Protein AF-A0A846D5P6-F1 (afdb_monomer_lite)

Secondary structure (DSSP, 8-state):
--HHHHHHSPPPPP-S---HHHHHHHHHHHHHHHHHHHHHHHHHTTSS-HHHHHHHHHHHHHHHHHT-

Foldseek 3Di:
DDPVCCVQQPQDDDPDDDDPLVRQLSRLVSVLVSVLVVLVVCCVVVVDPPVVSVVVNVVSVVVSVVSD

Radius of gyration: 13.54 Å; chains: 1; bounding box: 30×20×32 Å

Structure (mmCIF, N/CA/C/O backbone):
data_AF-A0A846D5P6-F1
#
_entry.id   AF-A0A846D5P6-F1
#
loop_
_atom_site.group_PDB
_atom_site.id
_atom_site.type_symbol
_atom_site.label_atom_id
_atom_site.label_alt_id
_atom_site.label_comp_id
_atom_site.label_asym_id
_atom_site.label_entity_id
_atom_site.label_seq_id
_atom_site.pdbx_PDB_ins_code
_atom_site.Cartn_x
_atom_site.Cartn_y
_atom_site.Cartn_z
_atom_site.occupancy
_atom_site.B_iso_or_equiv
_atom_site.auth_seq_id
_atom_site.auth_comp_id
_atom_site.auth_asym_id
_atom_site.auth_atom_id
_atom_site.pdbx_PDB_model_num
ATOM 1 N N . MET A 1 1 ? 15.177 10.000 3.033 1.00 51.22 1 MET A N 1
ATOM 2 C CA . MET A 1 1 ? 14.363 9.061 3.837 1.00 51.22 1 MET A CA 1
ATOM 3 C C . MET A 1 1 ? 15.015 8.899 5.202 1.00 51.22 1 MET A C 1
ATOM 5 O O . MET A 1 1 ? 16.235 8.798 5.254 1.00 51.22 1 MET A O 1
ATOM 9 N N . SER A 1 2 ? 14.248 8.967 6.293 1.00 61.12 2 SER A N 1
ATOM 10 C CA . SER A 1 2 ? 14.779 8.797 7.655 1.00 61.12 2 SER A CA 1
ATOM 11 C C . SER A 1 2 ? 15.115 7.325 7.925 1.00 61.12 2 SER A C 1
ATOM 13 O O . SER A 1 2 ? 14.464 6.436 7.378 1.00 61.12 2 SER A O 1
ATOM 15 N N . GLN A 1 3 ? 16.099 7.048 8.788 1.00 61.94 3 GLN A N 1
ATOM 16 C CA . GLN A 1 3 ? 16.490 5.668 9.123 1.00 61.94 3 GLN A CA 1
ATOM 17 C C . GLN A 1 3 ? 15.340 4.832 9.707 1.00 61.94 3 GLN A C 1
ATOM 19 O O . GLN A 1 3 ? 15.276 3.627 9.480 1.00 61.94 3 GLN A O 1
ATOM 24 N N . ILE A 1 4 ? 14.405 5.479 10.407 1.00 67.06 4 ILE A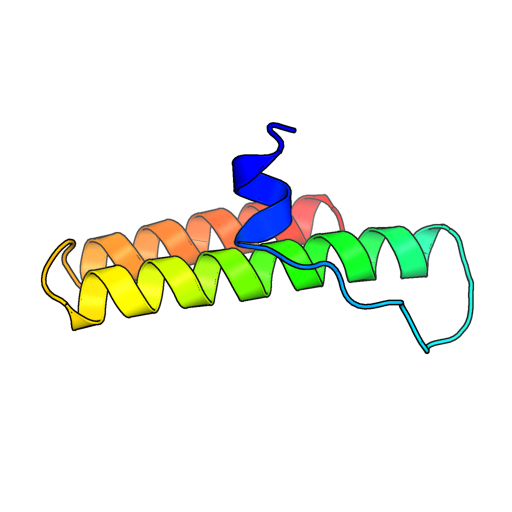 N 1
ATOM 25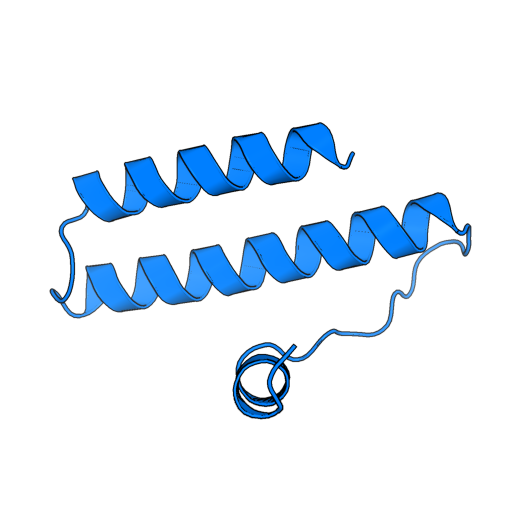 C CA . ILE A 1 4 ? 13.217 4.831 10.974 1.00 67.06 4 ILE A CA 1
ATOM 26 C C . ILE A 1 4 ? 12.328 4.274 9.862 1.00 67.06 4 ILE A C 1
ATOM 28 O O . ILE A 1 4 ? 11.893 3.132 9.962 1.00 67.06 4 ILE A O 1
ATOM 32 N N . SER A 1 5 ? 12.113 5.044 8.787 1.00 64.44 5 SER A N 1
ATOM 33 C CA . SER A 1 5 ? 11.316 4.602 7.638 1.00 64.44 5 SER A CA 1
ATOM 34 C C . SER A 1 5 ? 11.910 3.344 7.012 1.00 64.44 5 SER A C 1
ATOM 36 O O . SER A 1 5 ? 11.181 2.403 6.739 1.00 64.44 5 SER A O 1
ATOM 38 N N . SER A 1 6 ? 13.231 3.292 6.832 1.00 64.94 6 SER A N 1
ATOM 39 C CA . SER A 1 6 ? 13.910 2.131 6.245 1.00 64.94 6 SER A CA 1
ATOM 40 C C . SER A 1 6 ? 13.845 0.882 7.131 1.00 64.94 6 SER A C 1
ATOM 42 O O . SER A 1 6 ? 13.858 -0.233 6.618 1.00 64.94 6 SER A O 1
ATOM 44 N N . PHE A 1 7 ? 13.780 1.056 8.455 1.00 71.94 7 PHE A N 1
ATOM 45 C CA . PHE A 1 7 ? 13.686 -0.044 9.416 1.00 71.94 7 PHE A CA 1
ATOM 46 C C . PHE A 1 7 ? 12.302 -0.706 9.414 1.00 71.94 7 PHE A C 1
ATOM 48 O O . PHE A 1 7 ? 12.201 -1.929 9.408 1.00 71.94 7 PHE A O 1
ATOM 55 N N . ILE A 1 8 ? 11.233 0.094 9.386 1.00 71.75 8 ILE A N 1
ATOM 56 C CA . ILE A 1 8 ? 9.849 -0.413 9.389 1.00 71.75 8 ILE A CA 1
ATOM 57 C C . ILE A 1 8 ? 9.374 -0.879 8.002 1.00 71.75 8 ILE A C 1
ATOM 59 O O . ILE A 1 8 ? 8.371 -1.586 7.897 1.00 71.75 8 ILE A O 1
ATOM 63 N N . HIS A 1 9 ? 10.097 -0.511 6.942 1.00 73.38 9 HIS A N 1
ATOM 64 C CA . HIS A 1 9 ? 9.754 -0.786 5.546 1.00 73.38 9 HIS A CA 1
ATOM 65 C C . HIS A 1 9 ? 10.942 -1.409 4.789 1.00 73.38 9 HIS A C 1
ATOM 67 O O . HIS A 1 9 ? 11.551 -0.766 3.929 1.00 73.38 9 HIS A O 1
ATOM 73 N N . PRO A 1 10 ? 11.318 -2.665 5.102 1.00 78.88 10 PRO A N 1
ATOM 74 C CA . PRO A 1 10 ? 12.461 -3.309 4.466 1.00 78.88 10 PRO A CA 1
ATOM 75 C C . PRO A 1 10 ? 12.188 -3.580 2.982 1.00 78.88 10 PRO A C 1
ATOM 77 O O . PRO A 1 10 ? 11.289 -4.346 2.631 1.00 78.88 10 PRO A O 1
ATOM 80 N N . ILE A 1 11 ? 12.990 -2.985 2.098 1.00 80.31 11 ILE A N 1
ATOM 81 C CA . ILE A 1 11 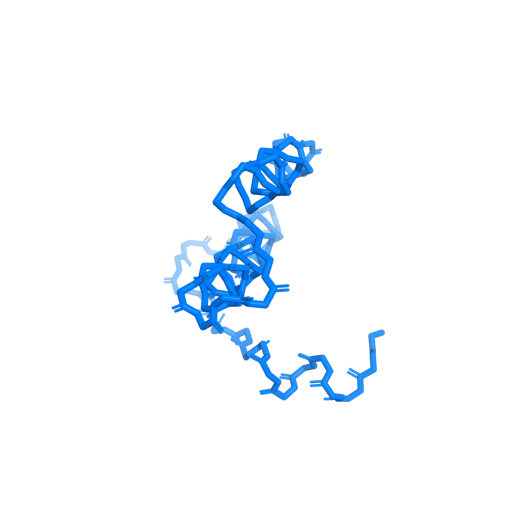? 12.926 -3.252 0.657 1.00 80.31 11 ILE A CA 1
ATOM 82 C C . ILE A 1 11 ? 13.625 -4.584 0.370 1.00 80.31 11 ILE A C 1
ATOM 84 O O . ILE A 1 11 ? 14.832 -4.749 0.557 1.00 80.31 11 ILE A O 1
ATOM 88 N N . SER A 1 12 ? 12.853 -5.544 -0.119 1.00 85.94 12 SER A N 1
ATOM 89 C CA . SER A 1 12 ? 13.350 -6.810 -0.637 1.00 85.94 12 SER A CA 1
ATOM 90 C C . SER A 1 12 ? 14.030 -6.615 -1.990 1.00 85.94 12 SER A C 1
ATOM 92 O O . SER A 1 12 ? 13.632 -5.792 -2.818 1.00 85.94 12 SER A O 1
ATOM 94 N N . HIS A 1 13 ? 15.065 -7.415 -2.236 1.00 88.31 13 HIS A N 1
ATOM 95 C CA . HIS A 1 13 ? 15.770 -7.387 -3.513 1.00 88.31 13 HIS A CA 1
ATOM 96 C C . HIS A 1 13 ? 14.851 -7.859 -4.640 1.00 88.31 13 HIS A C 1
ATOM 98 O O . HIS A 1 13 ? 14.171 -8.880 -4.514 1.00 88.31 13 HIS A O 1
ATOM 104 N N . TYR A 1 14 ? 14.870 -7.141 -5.762 1.00 93.88 14 TYR A N 1
ATOM 105 C CA . TYR A 1 14 ? 14.150 -7.559 -6.956 1.00 93.88 14 TYR A CA 1
ATOM 106 C C . TYR A 1 14 ? 14.809 -8.804 -7.559 1.00 93.88 14 TYR A C 1
ATOM 108 O O . TYR A 1 14 ? 15.994 -8.785 -7.885 1.00 93.88 14 TYR A O 1
ATOM 116 N N . ARG A 1 15 ? 14.041 -9.887 -7.710 1.00 93.25 15 ARG A N 1
ATOM 117 C CA . ARG A 1 15 ? 14.520 -11.170 -8.262 1.00 93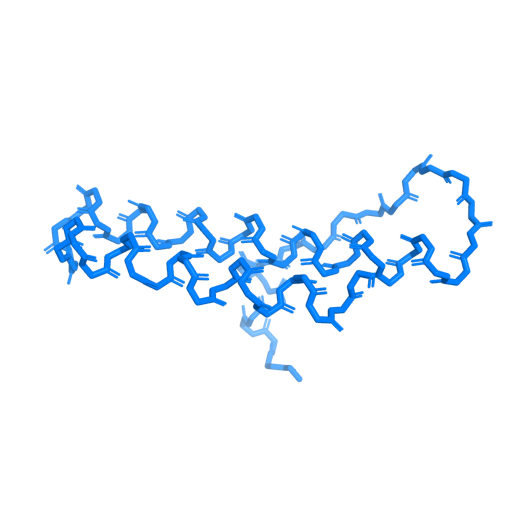.25 15 ARG A CA 1
ATOM 118 C C . ARG A 1 15 ? 14.071 -11.428 -9.705 1.00 93.25 15 ARG A C 1
ATOM 120 O O . ARG A 1 15 ? 14.322 -12.505 -10.233 1.00 93.25 15 ARG A O 1
ATOM 127 N N . GLY A 1 16 ? 13.378 -10.474 -10.329 1.00 93.25 16 GLY A N 1
ATOM 128 C CA . GLY A 1 16 ? 12.930 -10.582 -11.718 1.00 93.25 16 GLY A CA 1
ATOM 129 C C . GLY A 1 16 ? 13.990 -10.136 -12.729 1.00 93.25 16 GLY A C 1
ATOM 130 O O . GLY A 1 16 ? 15.130 -9.828 -12.381 1.00 93.25 16 GLY A O 1
ATOM 131 N N . LYS A 1 17 ? 13.606 -10.071 -14.010 1.00 95.56 17 LYS A N 1
ATOM 132 C CA . LYS A 1 17 ? 14.500 -9.613 -15.086 1.00 95.56 17 LYS A CA 1
ATOM 133 C C . LYS A 1 17 ? 14.963 -8.183 -14.818 1.00 95.56 17 LYS A C 1
ATOM 135 O O . LYS A 1 17 ? 14.135 -7.268 -14.806 1.00 95.56 17 LYS A O 1
ATOM 140 N N . PHE A 1 18 ? 16.272 -7.989 -14.675 1.00 94.94 18 PHE A N 1
ATOM 141 C CA . PHE A 1 18 ? 16.844 -6.670 -14.439 1.00 94.94 18 PHE A CA 1
ATOM 142 C C . PHE A 1 18 ? 16.641 -5.746 -15.645 1.00 94.94 18 PHE A C 1
ATOM 144 O O . PHE A 1 18 ? 17.149 -5.991 -16.739 1.00 94.94 18 PHE A O 1
ATOM 151 N N . THR A 1 19 ? 15.908 -4.663 -15.406 1.00 95.94 19 THR A N 1
ATOM 152 C CA . THR A 1 19 ? 15.920 -3.425 -16.186 1.00 95.94 19 THR A CA 1
ATOM 153 C C . THR A 1 19 ? 15.771 -2.272 -15.185 1.00 95.94 19 THR A C 1
ATOM 155 O O . THR A 1 19 ? 15.144 -2.477 -14.139 1.00 95.94 19 THR A O 1
ATOM 158 N N . PRO A 1 20 ? 16.299 -1.065 -15.464 1.00 93.75 20 PRO A N 1
ATOM 159 C CA . PRO A 1 20 ? 16.084 0.090 -14.590 1.00 93.75 20 PRO A CA 1
ATOM 160 C C . PRO A 1 20 ? 14.596 0.338 -14.308 1.00 93.75 20 PRO A C 1
ATOM 162 O O . PRO A 1 20 ? 14.215 0.537 -13.160 1.00 93.75 20 PRO A O 1
ATOM 165 N N . ASN A 1 21 ? 13.751 0.210 -15.338 1.00 93.50 21 ASN A N 1
ATOM 166 C CA . ASN A 1 21 ? 12.301 0.341 -15.210 1.00 93.50 21 ASN A CA 1
ATOM 167 C C . ASN A 1 21 ? 11.707 -0.686 -14.237 1.00 93.50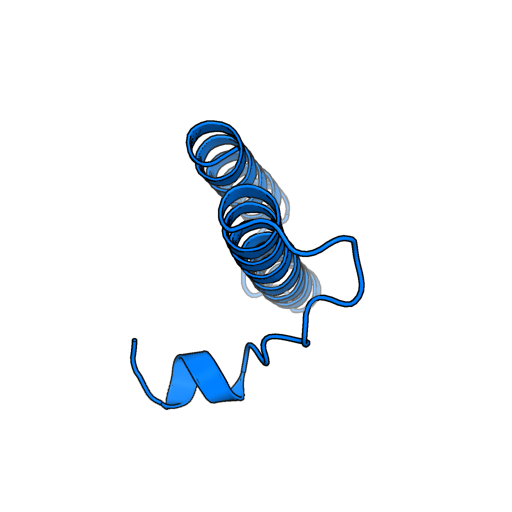 21 ASN A C 1
ATOM 169 O O . ASN A 1 21 ? 10.990 -0.324 -13.313 1.00 93.50 21 ASN A O 1
ATOM 173 N N . ASN A 1 22 ? 12.050 -1.967 -14.395 1.00 94.19 22 ASN A N 1
ATOM 174 C CA . ASN A 1 22 ? 11.532 -3.022 -13.527 1.00 94.19 22 ASN A CA 1
ATOM 175 C C . ASN A 1 22 ? 11.977 -2.836 -12.074 1.00 94.19 22 ASN A C 1
ATOM 177 O O . ASN A 1 22 ? 11.209 -3.124 -11.163 1.00 94.19 22 ASN A O 1
ATOM 181 N N . LEU A 1 23 ? 13.208 -2.364 -11.856 1.00 92.94 23 LEU A N 1
ATOM 182 C CA . LEU A 1 23 ? 13.721 -2.098 -10.516 1.00 92.94 23 LEU A CA 1
ATOM 183 C C . LEU A 1 23 ? 12.931 -0.973 -9.832 1.00 92.94 23 LEU A C 1
ATOM 185 O O . LEU A 1 23 ? 12.531 -1.135 -8.681 1.00 92.94 23 LEU A O 1
ATOM 189 N N . VAL A 1 24 ? 12.678 0.128 -10.549 1.00 92.31 24 VAL A N 1
ATOM 190 C CA . VAL A 1 24 ? 11.903 1.275 -10.048 1.00 92.31 24 VAL A CA 1
ATOM 191 C C . VAL A 1 24 ? 10.457 0.875 -9.762 1.00 92.31 24 VAL A C 1
ATOM 193 O O . VAL A 1 24 ? 9.990 1.061 -8.643 1.00 92.31 24 VAL A O 1
ATOM 196 N N . VAL A 1 25 ? 9.775 0.241 -10.721 1.00 92.56 25 VAL A N 1
ATOM 197 C CA . VAL A 1 25 ? 8.386 -0.214 -10.544 1.00 92.56 25 VAL A CA 1
ATOM 198 C C . VAL A 1 25 ? 8.273 -1.188 -9.369 1.00 92.56 25 VAL A C 1
ATOM 200 O O . VAL A 1 25 ? 7.363 -1.074 -8.551 1.00 92.56 25 VAL A O 1
ATOM 203 N N . ASN A 1 26 ? 9.224 -2.115 -9.226 1.00 94.25 26 ASN A N 1
ATOM 204 C CA . ASN A 1 26 ? 9.253 -3.035 -8.094 1.00 94.25 26 ASN A CA 1
ATOM 205 C C . ASN A 1 26 ? 9.486 -2.317 -6.754 1.00 94.25 26 ASN A C 1
ATOM 207 O O . ASN A 1 26 ? 8.897 -2.713 -5.752 1.00 94.25 26 ASN A O 1
ATOM 211 N N . ALA A 1 27 ? 10.335 -1.287 -6.705 1.00 91.94 27 ALA A N 1
ATOM 212 C CA . ALA A 1 27 ? 10.529 -0.496 -5.491 1.00 91.94 27 ALA A CA 1
ATOM 213 C C . ALA A 1 27 ? 9.237 0.238 -5.090 1.00 91.94 27 ALA A C 1
ATOM 215 O O . ALA A 1 27 ? 8.811 0.127 -3.942 1.00 91.94 27 ALA A O 1
ATOM 216 N N . ASN A 1 28 ? 8.564 0.882 -6.048 1.00 93.25 28 ASN A N 1
ATOM 217 C CA . ASN A 1 28 ? 7.302 1.590 -5.811 1.00 93.25 28 ASN A CA 1
ATOM 218 C C . ASN A 1 28 ? 6.187 0.631 -5.364 1.00 93.25 28 ASN A C 1
ATOM 220 O O . ASN A 1 28 ? 5.423 0.935 -4.449 1.00 93.25 28 ASN A O 1
ATOM 224 N N . LEU A 1 29 ? 6.117 -0.561 -5.966 1.00 94.62 29 LEU A N 1
ATOM 225 C CA . LEU A 1 29 ? 5.148 -1.588 -5.582 1.00 94.62 29 LEU A CA 1
ATOM 226 C C . LEU A 1 29 ? 5.393 -2.111 -4.159 1.00 94.62 29 LEU A C 1
ATOM 228 O O . LEU A 1 29 ? 4.440 -2.359 -3.419 1.00 94.62 29 LEU A O 1
ATOM 232 N N . GLN A 1 30 ? 6.657 -2.270 -3.763 1.00 93.94 30 GLN A N 1
ATOM 233 C CA . GLN A 1 30 ? 7.003 -2.672 -2.400 1.00 93.94 30 GLN A CA 1
ATOM 234 C C . GLN A 1 30 ? 6.633 -1.602 -1.374 1.00 93.94 30 GLN A C 1
ATOM 236 O O . GLN A 1 30 ? 6.047 -1.939 -0.345 1.00 93.94 30 GLN A O 1
ATOM 241 N N . GLU A 1 31 ? 6.911 -0.330 -1.666 1.00 92.50 31 GLU A N 1
ATOM 242 C CA . GLU A 1 31 ? 6.501 0.783 -0.807 1.00 92.50 31 GLU A CA 1
ATOM 243 C C . GLU A 1 31 ? 4.973 0.830 -0.653 1.00 92.50 31 GLU A C 1
ATOM 245 O O . GLU A 1 31 ? 4.462 0.909 0.466 1.00 92.50 31 GLU A O 1
ATOM 250 N N . PHE A 1 32 ? 4.236 0.704 -1.763 1.00 95.31 32 PHE A N 1
ATOM 251 C CA . PHE A 1 32 ? 2.776 0.626 -1.750 1.00 95.31 32 PHE A CA 1
ATOM 252 C C . PHE A 1 32 ? 2.283 -0.494 -0.824 1.00 95.31 32 PHE A C 1
ATOM 254 O O . PHE A 1 32 ? 1.500 -0.238 0.091 1.00 95.31 32 PHE A O 1
ATOM 261 N N . ALA A 1 33 ? 2.782 -1.721 -1.002 1.00 95.44 33 ALA A N 1
ATOM 262 C CA . ALA A 1 33 ? 2.362 -2.873 -0.204 1.00 95.44 33 ALA A CA 1
ATOM 263 C C . ALA A 1 33 ? 2.621 -2.671 1.300 1.00 95.44 33 ALA A C 1
ATOM 265 O O . ALA A 1 33 ? 1.780 -3.004 2.139 1.00 95.44 33 ALA A O 1
ATOM 266 N N . GLN A 1 34 ? 3.763 -2.082 1.651 1.00 93.81 34 GLN A N 1
ATOM 267 C CA . GLN A 1 34 ? 4.123 -1.799 3.039 1.00 93.81 34 GLN A CA 1
ATOM 268 C C . GLN A 1 34 ? 3.213 -0.740 3.668 1.00 93.81 34 GLN A C 1
ATOM 270 O O . GLN A 1 34 ? 2.728 -0.934 4.786 1.00 93.81 34 GLN A O 1
ATOM 275 N N . ARG A 1 35 ? 2.937 0.359 2.953 1.00 95.06 35 ARG A N 1
ATOM 276 C CA . ARG A 1 35 ? 2.042 1.423 3.436 1.00 95.06 35 ARG A CA 1
ATOM 277 C C . ARG A 1 35 ? 0.606 0.914 3.592 1.00 95.06 35 ARG A C 1
ATOM 279 O O . ARG A 1 35 ? -0.011 1.180 4.621 1.00 95.06 35 ARG A O 1
ATOM 286 N N . VAL A 1 36 ? 0.109 0.103 2.652 1.00 97.00 36 VAL A N 1
ATOM 287 C CA . VAL A 1 36 ? -1.202 -0.568 2.762 1.00 97.00 36 VAL A CA 1
ATOM 288 C C . VAL A 1 36 ? -1.265 -1.467 3.999 1.00 97.00 36 VAL A C 1
ATOM 290 O O . VAL A 1 36 ? -2.249 -1.425 4.741 1.00 97.00 36 VAL A O 1
ATOM 293 N N . SER A 1 37 ? -0.215 -2.252 4.262 1.00 96.06 37 SER A N 1
ATOM 294 C CA . SER A 1 37 ? -0.155 -3.114 5.448 1.00 96.06 37 SER A CA 1
ATOM 295 C C . SER A 1 37 ? -0.186 -2.307 6.748 1.00 96.06 37 SER A C 1
ATOM 297 O O . SER A 1 37 ? -0.866 -2.702 7.696 1.00 96.06 37 SER A O 1
ATOM 299 N N . LEU A 1 38 ? 0.523 -1.174 6.802 1.00 95.19 38 LEU A N 1
ATOM 300 C CA . LEU A 1 38 ? 0.518 -0.282 7.962 1.00 95.19 38 LEU A CA 1
ATOM 301 C C . LEU A 1 38 ? -0.875 0.318 8.196 1.00 95.19 38 LEU A C 1
ATOM 303 O O . LEU A 1 38 ? -1.395 0.230 9.307 1.00 95.19 38 LEU A O 1
ATOM 307 N N . ILE A 1 39 ? -1.496 0.875 7.152 1.00 97.25 39 ILE A N 1
ATOM 308 C CA . ILE A 1 39 ? -2.845 1.460 7.210 1.00 97.25 39 ILE A CA 1
ATOM 309 C C . ILE A 1 39 ? -3.868 0.419 7.677 1.00 97.25 39 ILE A C 1
ATOM 311 O O . ILE A 1 39 ? -4.647 0.676 8.595 1.00 97.25 39 ILE A O 1
ATOM 315 N N . SER A 1 40 ? -3.816 -0.789 7.113 1.00 97.94 40 SER A N 1
ATOM 316 C CA . SER A 1 40 ? -4.709 -1.890 7.493 1.00 97.94 40 SER A CA 1
ATOM 317 C C . SER A 1 40 ? -4.535 -2.280 8.965 1.00 97.94 40 SER A C 1
ATOM 319 O O . SER A 1 40 ? -5.517 -2.519 9.670 1.00 97.94 40 SER A O 1
ATOM 321 N N . GLY A 1 41 ? -3.293 -2.296 9.462 1.00 97.62 41 GLY A N 1
ATOM 322 C CA . GLY A 1 41 ? -2.992 -2.537 10.874 1.00 97.62 41 GLY A CA 1
ATOM 323 C C . GLY A 1 41 ? -3.496 -1.424 11.797 1.00 97.62 41 GLY A C 1
ATOM 324 O O . GLY A 1 41 ? -4.001 -1.711 12.882 1.00 97.62 41 GLY A O 1
ATOM 325 N N . LEU A 1 42 ? -3.412 -0.159 11.375 1.00 97.81 42 LEU A N 1
ATOM 326 C CA . LEU A 1 42 ? -3.965 0.975 12.124 1.00 97.81 42 LEU A CA 1
ATOM 327 C C . LEU A 1 42 ? -5.490 0.883 12.230 1.00 97.81 42 LEU A C 1
ATOM 329 O O . LEU A 1 42 ? -6.030 1.049 13.324 1.00 97.81 42 LEU A O 1
ATOM 333 N N . ALA A 1 43 ? -6.168 0.567 11.126 1.00 98.50 43 ALA A N 1
ATOM 334 C CA . ALA A 1 43 ? -7.616 0.390 11.104 1.00 98.50 43 ALA A CA 1
ATOM 335 C C . ALA A 1 43 ? -8.058 -0.793 11.978 1.00 98.50 43 ALA A C 1
ATOM 337 O O . ALA A 1 43 ? -8.957 -0.659 12.804 1.00 98.50 43 ALA A O 1
ATOM 338 N N . SER A 1 44 ? -7.358 -1.927 11.872 1.00 98.06 44 SER A N 1
ATOM 339 C CA . SER A 1 44 ? -7.637 -3.135 12.667 1.00 98.06 44 SER A CA 1
ATOM 340 C C . SER A 1 44 ? -7.482 -2.902 14.173 1.00 98.06 44 SER A C 1
ATOM 342 O O . SER A 1 44 ? -8.198 -3.497 14.971 1.00 98.06 44 SER A O 1
ATOM 344 N N . ASN A 1 45 ? -6.574 -2.005 14.570 1.00 97.88 45 ASN A N 1
ATOM 345 C CA . ASN A 1 45 ? -6.372 -1.603 15.965 1.00 97.88 45 ASN A CA 1
ATOM 346 C C . ASN A 1 45 ? -7.231 -0.394 16.387 1.00 97.88 45 ASN A C 1
ATOM 348 O O . ASN A 1 45 ? -6.980 0.199 17.440 1.00 97.88 45 ASN A O 1
ATOM 352 N N . GLY A 1 46 ? -8.203 0.016 15.563 1.00 97.50 46 GLY A N 1
ATOM 353 C CA . GLY A 1 46 ? -9.127 1.116 15.851 1.00 97.50 46 GLY A CA 1
ATOM 354 C C . GLY A 1 46 ? -8.475 2.500 15.921 1.00 97.50 46 GLY A C 1
ATOM 355 O O . GLY A 1 46 ? -9.044 3.413 16.513 1.00 97.50 46 GLY A O 1
ATOM 356 N N . LYS A 1 47 ? -7.267 2.672 15.367 1.00 98.31 47 LYS A N 1
ATOM 357 C CA . LYS A 1 47 ? -6.548 3.961 15.361 1.00 98.31 47 LYS A CA 1
ATOM 358 C C . LYS A 1 47 ? -7.075 4.921 14.298 1.00 98.31 47 LYS A C 1
ATOM 360 O O . LYS A 1 47 ? -6.989 6.129 14.486 1.00 98.31 47 LYS A O 1
ATOM 365 N N . ILE A 1 48 ? -7.609 4.375 13.210 1.00 98.50 48 ILE A N 1
ATOM 366 C CA . ILE A 1 48 ? -8.314 5.090 12.142 1.00 98.50 48 ILE A CA 1
ATOM 367 C C . ILE A 1 48 ? -9.576 4.304 11.771 1.00 98.50 48 ILE A C 1
ATOM 369 O O . ILE A 1 48 ? -9.662 3.107 12.058 1.00 98.50 48 ILE A O 1
ATOM 373 N N . SER A 1 49 ? -10.556 4.959 11.148 1.00 98.62 49 SER A N 1
ATOM 374 C CA . SER A 1 49 ? -11.746 4.274 10.634 1.00 98.62 49 SER A CA 1
ATOM 375 C C . SER A 1 49 ? -11.423 3.453 9.381 1.00 98.62 49 SER A C 1
ATOM 377 O O . SER A 1 49 ? -10.424 3.696 8.700 1.00 98.62 49 SER A O 1
ATOM 379 N N . LEU A 1 50 ? -12.295 2.494 9.053 1.00 98.44 50 LEU A N 1
ATOM 380 C CA . LEU A 1 50 ? -12.198 1.742 7.799 1.00 98.44 50 LEU A CA 1
ATOM 381 C C . LEU A 1 50 ? -12.337 2.660 6.578 1.00 98.44 50 LEU A C 1
ATOM 383 O O . LEU A 1 50 ? -11.577 2.507 5.630 1.00 98.44 50 LEU A O 1
ATOM 387 N N . ASP A 1 51 ? -13.233 3.648 6.626 1.00 98.56 51 ASP A N 1
ATOM 388 C CA . ASP A 1 51 ? -13.417 4.602 5.525 1.00 98.56 51 ASP A CA 1
ATOM 389 C C . ASP A 1 51 ? -12.159 5.444 5.286 1.00 98.56 51 ASP A C 1
ATOM 391 O O . ASP A 1 51 ? -11.730 5.609 4.145 1.00 98.56 51 ASP A O 1
ATOM 395 N N . GLN A 1 52 ? -11.518 5.917 6.363 1.00 98.56 52 GLN A N 1
ATOM 396 C CA . GLN A 1 52 ? -10.248 6.637 6.268 1.00 98.56 52 GLN A CA 1
ATOM 397 C C . GLN A 1 52 ? -9.160 5.742 5.666 1.00 98.56 52 GLN A C 1
ATOM 399 O O . GLN A 1 52 ? -8.443 6.163 4.763 1.00 98.56 52 GLN A O 1
ATOM 404 N N . ALA A 1 53 ? -9.065 4.492 6.127 1.00 98.62 53 ALA A N 1
ATOM 405 C CA . ALA A 1 53 ? -8.099 3.532 5.613 1.00 98.62 53 ALA A CA 1
ATOM 406 C C . ALA A 1 53 ? -8.293 3.251 4.115 1.00 98.62 53 ALA A C 1
ATOM 408 O O . ALA A 1 53 ? -7.318 3.233 3.367 1.00 98.62 53 ALA A O 1
ATOM 409 N N . LEU A 1 54 ? -9.538 3.062 3.667 1.00 98.56 54 LEU A N 1
ATOM 410 C CA . LEU A 1 54 ? -9.861 2.838 2.257 1.00 98.56 54 LEU A CA 1
ATOM 411 C C . LEU A 1 54 ? -9.512 4.054 1.394 1.00 98.56 54 LEU A C 1
ATOM 413 O O . LEU A 1 54 ? -8.878 3.887 0.354 1.00 98.56 54 LEU A O 1
ATOM 417 N N . ASN A 1 55 ? -9.854 5.262 1.848 1.00 98.69 55 ASN A N 1
ATOM 418 C CA . ASN A 1 55 ? -9.503 6.499 1.153 1.00 98.69 55 ASN A CA 1
ATOM 419 C C . ASN A 1 55 ? -7.979 6.678 1.039 1.00 98.69 55 ASN A C 1
ATOM 421 O O . ASN A 1 55 ? -7.463 6.993 -0.033 1.00 98.69 55 ASN A O 1
ATOM 425 N N . ASP A 1 56 ? -7.239 6.421 2.118 1.00 98.44 56 ASP A N 1
ATOM 426 C CA . ASP A 1 56 ? -5.780 6.535 2.109 1.00 98.44 56 ASP A CA 1
ATOM 427 C C . ASP A 1 56 ? -5.142 5.499 1.170 1.00 98.44 56 ASP A C 1
ATOM 429 O O . ASP A 1 56 ? -4.244 5.836 0.398 1.00 98.44 56 ASP A O 1
ATOM 433 N N . ILE A 1 57 ? -5.636 4.255 1.163 1.00 98.50 57 ILE A N 1
ATOM 434 C CA . ILE A 1 57 ? -5.187 3.210 0.228 1.00 98.50 57 ILE A CA 1
ATOM 435 C C . ILE A 1 57 ? -5.484 3.598 -1.227 1.00 98.50 57 ILE A C 1
ATOM 437 O O . ILE A 1 57 ? -4.651 3.358 -2.105 1.00 98.50 57 ILE A O 1
ATOM 441 N N . GLU A 1 58 ? -6.632 4.216 -1.502 1.00 98.44 58 GLU A N 1
ATOM 442 C CA . GLU A 1 58 ? -6.959 4.696 -2.843 1.00 98.44 58 GLU A CA 1
ATOM 443 C C . GLU A 1 58 ? -5.981 5.783 -3.307 1.00 98.44 58 GLU A C 1
ATOM 445 O O . GLU A 1 58 ? -5.484 5.717 -4.433 1.00 98.44 58 GLU A O 1
ATOM 450 N N . ILE A 1 59 ? -5.624 6.730 -2.435 1.00 98.19 59 ILE A N 1
ATOM 451 C CA . ILE A 1 59 ? -4.608 7.748 -2.737 1.00 98.19 59 ILE A CA 1
ATOM 452 C C . ILE A 1 59 ? -3.265 7.085 -3.076 1.00 98.19 59 ILE A C 1
ATOM 454 O O . ILE A 1 59 ? -2.677 7.404 -4.113 1.00 98.19 59 ILE A O 1
ATOM 458 N N . LEU A 1 60 ? -2.818 6.111 -2.273 1.00 97.31 60 LEU A N 1
ATOM 459 C CA . LEU A 1 60 ? -1.588 5.350 -2.542 1.00 97.31 60 LEU A CA 1
ATOM 460 C C . LEU A 1 60 ? -1.625 4.638 -3.895 1.00 97.31 60 LEU A C 1
ATOM 462 O O . LEU A 1 60 ? -0.623 4.585 -4.607 1.00 97.31 60 LEU A O 1
ATOM 466 N N . TRP A 1 61 ? -2.780 4.088 -4.265 1.00 97.62 61 TRP A N 1
ATOM 467 C CA . TRP A 1 61 ? -2.951 3.431 -5.554 1.00 97.62 61 TRP A CA 1
ATOM 468 C C . TRP A 1 61 ? -2.815 4.420 -6.718 1.00 97.62 61 TRP A C 1
ATOM 470 O O . TRP A 1 61 ? -2.163 4.119 -7.722 1.00 97.62 61 TRP A O 1
ATOM 480 N N . GLN A 1 62 ? -3.375 5.627 -6.585 1.00 97.19 62 GLN A N 1
ATOM 481 C CA . GLN A 1 62 ? -3.194 6.677 -7.591 1.00 97.19 62 GLN A CA 1
ATOM 482 C C . GLN A 1 62 ? -1.736 7.148 -7.683 1.00 97.19 62 GLN A C 1
ATOM 484 O O . GLN A 1 62 ? -1.276 7.451 -8.784 1.00 97.19 62 GLN A O 1
ATOM 489 N N . GLU A 1 63 ? -1.003 7.205 -6.566 1.00 94.44 63 GLU A N 1
ATOM 490 C CA . GLU A 1 63 ? 0.438 7.497 -6.554 1.00 94.44 63 GLU A CA 1
ATOM 491 C C . GLU A 1 63 ? 1.229 6.415 -7.297 1.00 94.44 63 GLU A C 1
ATOM 493 O O . GLU A 1 63 ? 1.981 6.740 -8.218 1.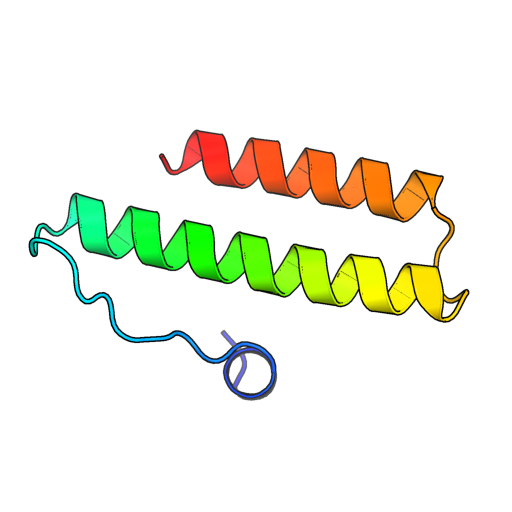00 94.44 63 GLU A O 1
ATOM 498 N N . LEU A 1 64 ? 0.993 5.136 -6.983 1.00 95.19 64 LEU A N 1
ATOM 499 C CA . LEU A 1 64 ? 1.661 4.010 -7.639 1.00 95.19 64 LEU A CA 1
ATOM 500 C C . LEU A 1 64 ? 1.468 4.057 -9.160 1.00 95.19 64 LEU A C 1
ATOM 502 O O . LEU A 1 64 ? 2.442 3.982 -9.908 1.00 95.19 64 LEU A O 1
ATOM 506 N N . LYS A 1 65 ? 0.231 4.272 -9.622 1.00 94.12 65 LYS A N 1
ATOM 507 C CA . LYS A 1 65 ? -0.099 4.379 -11.052 1.00 94.12 65 LYS A CA 1
ATOM 508 C C . LYS A 1 65 ? 0.653 5.486 -11.794 1.00 94.12 65 LYS A C 1
ATOM 510 O O . LYS A 1 65 ? 0.877 5.346 -12.988 1.00 94.12 65 LYS A O 1
ATOM 515 N N . LYS A 1 66 ? 1.009 6.593 -11.132 1.00 90.31 66 LYS A N 1
ATOM 516 C CA . LYS A 1 66 ? 1.779 7.690 -11.757 1.00 90.31 66 LYS A CA 1
ATOM 517 C C . LYS A 1 66 ? 3.252 7.339 -11.954 1.00 90.31 66 LYS A C 1
ATOM 519 O O . LYS A 1 66 ? 3.951 8.033 -12.682 1.00 90.31 66 LYS A O 1
ATOM 524 N N . THR A 1 67 ? 3.716 6.306 -11.261 1.00 78.19 67 THR A N 1
ATOM 525 C CA . THR A 1 67 ? 5.110 5.855 -11.260 1.00 78.19 67 THR A CA 1
ATOM 526 C C . THR A 1 67 ? 5.314 4.531 -11.998 1.00 78.19 67 THR A C 1
ATOM 528 O O . THR A 1 67 ? 6.428 4.004 -11.995 1.00 78.19 67 THR A O 1
ATOM 531 N N . ALA A 1 68 ? 4.233 3.993 -12.575 1.00 70.75 68 ALA A N 1
ATOM 532 C CA . ALA A 1 68 ? 4.189 2.758 -13.349 1.00 70.75 68 ALA A CA 1
ATOM 533 C C . ALA A 1 68 ? 4.391 3.015 -14.847 1.00 70.75 68 ALA A C 1
ATOM 535 O O . ALA A 1 68 ? 3.984 4.100 -15.324 1.00 70.75 68 ALA A O 1
#

Sequence (68 aa):
MSQISSFIHPISHYRGKFTPNNLVVNANLQEFAQRVSLISGLASNGKISLDQALNDIEILWQELKKTA

pLDDT: mean 90.5, std 11.33, range [51.22, 98.69]